Protein AF-A0A820NMC2-F1 (afdb_monomer_lite)

Foldseek 3Di:
DLVDPVVVVVLVVCLVPQDFPVNPPDPCPCVVPVCSVVVSVVVLVVSVVVLLVLLDQDPDPVRGDDLQRSLCSCPVSVVDAPVSLVSCCRRPCVPCVVSNCVSVVSNCVSHVVNVVSVD

pLDDT: mean 92.12, std 10.01, range [52.75, 98.38]

Secondary structure (DSSP, 8-state):
-TT-HHHHHHHHHHHHHSPPGGG---TTTTTTSTTHHHHHHHHHHHHHHHHHHHT-SBSSSSSB--HHHHHHHHHHTTSS-HHHHHHHHHHHHHHHHHHHHHHHHHHHHH-THHHHTT-

Organism: NCBI:txid433720

Radius of gyration: 15.62 Å; chains: 1; bounding box: 38×31×40 Å

InterPro domains:
  IPR052586 Activating signal cointegrator 1 complex subunit 2 [PTHR21494] (1-118)

Sequence (119 aa):
VAFNKDFHSMFDSYLRYAPRPQRTITPNTYSFVPNGKQLEENVSRLMFMCILRLST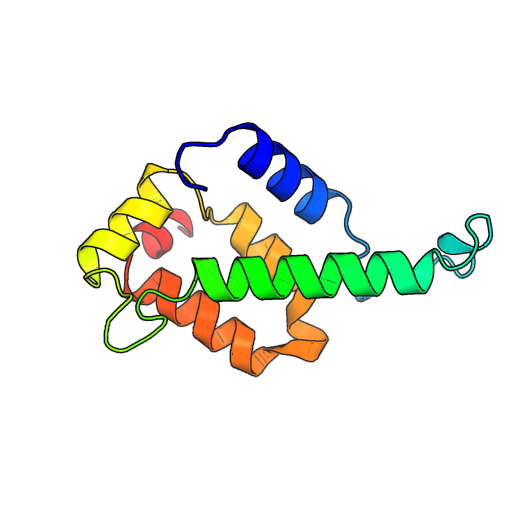YKESSENFFTPQGFGQVIYDNYIFDIPRLFDICSLYAINNKELLSKMIGNIFKQQEAYHNDLT

Structure (mmCIF, N/CA/C/O backbone):
data_AF-A0A820NMC2-F1
#
_entry.id   AF-A0A820NMC2-F1
#
loop_
_atom_site.group_PDB
_atom_site.id
_atom_site.type_symbol
_atom_site.label_atom_id
_atom_site.label_alt_id
_atom_site.label_comp_id
_atom_site.label_asym_id
_atom_site.label_entity_id
_atom_site.label_seq_id
_atom_site.pdbx_PDB_ins_code
_atom_site.Cartn_x
_atom_site.Cartn_y
_atom_site.Cartn_z
_atom_site.occupancy
_atom_site.B_iso_or_equiv
_atom_site.auth_seq_id
_atom_site.auth_comp_id
_atom_site.auth_asym_id
_atom_site.auth_atom_id
_atom_site.pdbx_PDB_model_num
ATOM 1 N N . VAL A 1 1 ? -12.570 -0.622 -6.233 1.00 83.00 1 VAL A N 1
ATOM 2 C CA . VAL A 1 1 ? -11.398 -1.435 -5.839 1.00 83.00 1 VAL A CA 1
ATOM 3 C C . VAL A 1 1 ? -11.863 -2.709 -5.153 1.00 83.00 1 VAL A C 1
ATOM 5 O O . VAL A 1 1 ? -11.714 -3.745 -5.772 1.00 83.00 1 VAL A O 1
ATOM 8 N N . ALA A 1 2 ? -12.557 -2.615 -4.012 1.00 85.50 2 ALA A N 1
ATOM 9 C CA . ALA A 1 2 ? -13.103 -3.753 -3.250 1.00 85.50 2 ALA A CA 1
ATOM 10 C C . ALA A 1 2 ? -13.780 -4.869 -4.074 1.00 85.50 2 ALA A C 1
ATOM 12 O O . ALA A 1 2 ? -13.522 -6.040 -3.852 1.00 85.50 2 ALA A O 1
ATOM 13 N N . PHE A 1 3 ? -14.612 -4.520 -5.057 1.00 89.50 3 PHE A N 1
ATOM 14 C CA . PHE A 1 3 ? -15.377 -5.512 -5.827 1.00 89.50 3 PHE A CA 1
ATOM 15 C C . PHE A 1 3 ? -14.762 -5.871 -7.190 1.00 89.50 3 PHE A C 1
ATOM 17 O O . PHE A 1 3 ? -15.364 -6.612 -7.964 1.00 89.50 3 PHE A O 1
ATOM 24 N N . ASN A 1 4 ? -13.594 -5.316 -7.533 1.00 94.31 4 ASN A N 1
ATOM 25 C CA . ASN A 1 4 ? -13.008 -5.465 -8.865 1.00 94.31 4 ASN A CA 1
ATOM 26 C C . ASN A 1 4 ? -11.890 -6.521 -8.856 1.00 94.31 4 ASN A C 1
ATOM 28 O O . ASN A 1 4 ? -10.772 -6.248 -8.426 1.00 94.31 4 ASN A O 1
ATOM 32 N N . LYS A 1 5 ? -12.181 -7.712 -9.388 1.00 93.06 5 LYS A N 1
ATOM 33 C CA . LYS A 1 5 ? -11.224 -8.831 -9.468 1.00 93.06 5 LYS A CA 1
ATOM 34 C C . LYS A 1 5 ? -10.012 -8.543 -10.359 1.00 93.06 5 LYS A C 1
ATOM 36 O O . LYS A 1 5 ? -8.912 -9.005 -10.053 1.00 93.06 5 LYS A O 1
ATOM 41 N N . ASP A 1 6 ? -10.191 -7.763 -11.421 1.00 95.94 6 ASP A N 1
ATOM 42 C CA . ASP A 1 6 ? -9.097 -7.387 -12.322 1.00 95.94 6 ASP A CA 1
ATOM 43 C C . ASP A 1 6 ? -8.100 -6.481 -11.602 1.00 95.94 6 ASP A C 1
ATOM 45 O O . ASP A 1 6 ? -6.892 -6.624 -11.779 1.00 95.94 6 ASP A O 1
ATOM 49 N N . PHE A 1 7 ? -8.589 -5.603 -10.718 1.00 94.75 7 PHE A N 1
ATOM 50 C CA . PHE A 1 7 ? -7.720 -4.803 -9.860 1.00 94.75 7 PHE A CA 1
ATOM 51 C C . PHE A 1 7 ? -6.875 -5.686 -8.941 1.00 94.75 7 PHE A C 1
ATOM 53 O O . PHE A 1 7 ? -5.667 -5.486 -8.880 1.00 94.75 7 PHE A O 1
ATOM 60 N N . HIS A 1 8 ? -7.477 -6.659 -8.249 1.00 94.50 8 HIS A N 1
ATOM 61 C CA . HIS A 1 8 ? -6.723 -7.557 -7.365 1.00 94.50 8 HIS A CA 1
ATOM 62 C C . HIS A 1 8 ? -5.662 -8.342 -8.138 1.00 94.50 8 HIS A C 1
ATOM 64 O O . HIS A 1 8 ? -4.503 -8.364 -7.738 1.00 94.50 8 HIS A O 1
ATOM 70 N N . SER A 1 9 ? -6.034 -8.884 -9.300 1.00 96.50 9 SER A N 1
ATOM 71 C CA . SER A 1 9 ? -5.114 -9.626 -10.169 1.00 96.50 9 SER A CA 1
ATOM 72 C C . SER A 1 9 ? -3.954 -8.750 -10.652 1.00 96.50 9 SER A C 1
ATOM 74 O O . SER A 1 9 ? -2.797 -9.169 -10.637 1.00 96.50 9 SER A O 1
ATOM 76 N N . MET A 1 10 ? -4.251 -7.509 -11.049 1.00 96.38 10 MET A N 1
ATOM 77 C CA . MET A 1 10 ? -3.242 -6.523 -11.433 1.00 96.38 10 MET A CA 1
ATOM 78 C C . MET A 1 10 ? -2.333 -6.174 -10.254 1.00 96.38 10 MET A C 1
ATOM 80 O O . MET A 1 10 ? -1.115 -6.122 -10.421 1.00 96.38 10 MET A O 1
ATOM 84 N N . PHE A 1 11 ? -2.906 -5.976 -9.067 1.00 97.12 11 PHE A N 1
ATOM 85 C CA . PHE A 1 11 ? -2.161 -5.592 -7.878 1.00 97.12 11 PHE A CA 1
ATOM 86 C C . PHE A 1 11 ? -1.195 -6.698 -7.442 1.00 97.12 11 PHE A C 1
ATOM 88 O O . PHE A 1 11 ? -0.012 -6.426 -7.242 1.00 97.12 11 PHE A O 1
ATOM 95 N N . ASP A 1 12 ? -1.660 -7.947 -7.410 1.00 96.31 12 ASP A N 1
ATOM 96 C CA . ASP A 1 12 ? -0.831 -9.120 -7.113 1.00 96.31 12 ASP A CA 1
ATOM 97 C C . ASP A 1 12 ? 0.268 -9.319 -8.157 1.00 96.31 12 ASP A C 1
ATOM 99 O O . ASP A 1 12 ? 1.433 -9.534 -7.817 1.00 96.31 12 ASP A O 1
ATOM 103 N N . SER A 1 13 ? -0.080 -9.197 -9.441 1.00 97.19 13 SER A N 1
ATOM 104 C CA . SER A 1 13 ? 0.895 -9.273 -10.529 1.00 97.19 13 SER A CA 1
ATOM 105 C C . SER A 1 13 ? 1.976 -8.203 -10.369 1.00 97.19 13 SER A C 1
ATOM 107 O O . SER A 1 13 ? 3.166 -8.498 -10.486 1.00 97.19 13 SER A O 1
ATOM 109 N N . TYR A 1 14 ? 1.590 -6.964 -10.066 1.00 97.00 14 TYR A N 1
ATOM 110 C CA . TYR A 1 14 ? 2.547 -5.886 -9.858 1.00 97.00 14 TYR A CA 1
ATOM 111 C C . TYR A 1 14 ? 3.474 -6.177 -8.669 1.00 97.00 14 TYR A C 1
ATOM 113 O O . TYR A 1 14 ? 4.690 -6.176 -8.838 1.00 97.00 14 TYR A O 1
ATOM 121 N N . LEU A 1 15 ? 2.928 -6.490 -7.490 1.00 96.44 15 LEU A N 1
ATOM 122 C CA . LEU A 1 15 ? 3.724 -6.730 -6.277 1.00 96.44 15 LEU A CA 1
ATOM 123 C C . LEU A 1 15 ? 4.696 -7.912 -6.414 1.00 96.44 15 LEU A C 1
ATOM 125 O O . LEU A 1 15 ? 5.805 -7.873 -5.865 1.00 96.44 15 LEU A O 1
ATOM 129 N N . ARG A 1 16 ? 4.303 -8.929 -7.189 1.00 94.38 16 ARG A N 1
ATOM 130 C CA . ARG A 1 16 ? 5.112 -10.119 -7.465 1.00 94.38 16 ARG A CA 1
ATOM 131 C C . ARG A 1 16 ? 6.257 -9.864 -8.443 1.00 94.38 16 ARG A C 1
ATOM 133 O O . ARG A 1 16 ? 7.345 -10.408 -8.253 1.00 94.38 16 ARG A O 1
ATOM 140 N N . TYR A 1 17 ? 6.009 -9.106 -9.511 1.00 92.38 17 TYR A N 1
ATOM 141 C CA . TYR A 1 17 ? 6.954 -8.971 -10.626 1.00 92.38 17 TYR A CA 1
ATOM 142 C C . TYR A 1 17 ? 7.716 -7.645 -10.652 1.00 92.38 17 TYR A C 1
ATOM 144 O O . TYR A 1 17 ? 8.705 -7.543 -11.382 1.00 92.38 17 TYR A O 1
ATOM 152 N N . ALA A 1 18 ? 7.307 -6.649 -9.860 1.00 92.06 18 ALA A N 1
ATOM 153 C CA . ALA A 1 18 ? 7.995 -5.369 -9.794 1.00 92.06 18 ALA A CA 1
ATOM 154 C C . ALA A 1 18 ? 9.478 -5.540 -9.395 1.00 92.06 18 ALA A C 1
ATOM 156 O O . ALA A 1 18 ? 9.820 -6.352 -8.523 1.00 92.06 18 ALA A O 1
ATOM 157 N N . PRO A 1 19 ? 10.391 -4.787 -10.028 1.00 88.19 19 PRO A N 1
ATOM 158 C CA . PRO A 1 19 ? 11.812 -4.847 -9.722 1.00 88.19 19 PRO A CA 1
ATOM 159 C C . PRO A 1 19 ? 12.067 -4.324 -8.303 1.00 88.19 19 PRO A C 1
ATOM 161 O O . PRO A 1 19 ? 11.795 -3.168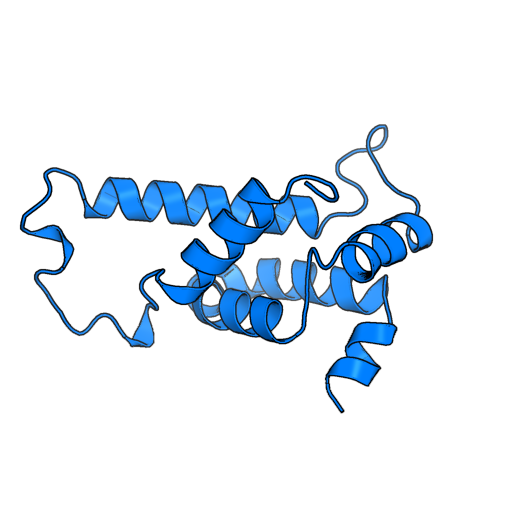 -7.987 1.00 88.19 19 PRO A O 1
ATOM 164 N N . ARG A 1 20 ? 12.621 -5.169 -7.427 1.00 86.94 20 ARG A N 1
ATOM 165 C CA . ARG A 1 20 ? 13.010 -4.734 -6.078 1.00 86.94 20 ARG A CA 1
ATOM 166 C C . ARG A 1 20 ? 14.374 -4.035 -6.119 1.00 86.94 20 ARG A C 1
ATOM 168 O O . ARG A 1 20 ? 15.291 -4.611 -6.712 1.00 86.94 20 ARG A O 1
ATOM 175 N N . PRO A 1 21 ? 14.566 -2.878 -5.453 1.00 77.56 21 PRO A N 1
ATOM 176 C CA . PRO A 1 21 ? 15.834 -2.141 -5.495 1.00 77.56 21 PRO A CA 1
ATOM 177 C C . PRO A 1 21 ? 17.060 -2.971 -5.082 1.00 77.56 21 PRO A C 1
ATOM 179 O O . PRO A 1 21 ? 18.141 -2.796 -5.632 1.00 77.56 21 PRO A O 1
ATOM 182 N N . GLN A 1 22 ? 16.887 -3.913 -4.149 1.00 70.25 22 GLN A N 1
ATOM 183 C CA . GLN A 1 22 ? 17.940 -4.808 -3.654 1.00 70.25 22 GLN A CA 1
ATOM 184 C C . GLN A 1 22 ? 18.325 -5.895 -4.672 1.00 70.25 22 GLN A C 1
ATOM 186 O O . GLN A 1 22 ? 19.375 -6.517 -4.549 1.00 70.25 22 GLN A O 1
ATOM 191 N N . ARG A 1 23 ? 17.460 -6.154 -5.662 1.00 68.31 23 ARG A N 1
ATOM 192 C CA . ARG A 1 23 ? 17.608 -7.219 -6.663 1.00 68.31 23 ARG A CA 1
ATOM 193 C C . ARG A 1 23 ? 18.072 -6.693 -8.022 1.00 68.31 23 ARG A C 1
ATOM 195 O O . ARG A 1 23 ? 18.259 -7.488 -8.941 1.00 68.31 23 ARG A O 1
ATOM 202 N N . THR A 1 24 ? 18.255 -5.380 -8.169 1.00 59.06 24 THR A N 1
ATOM 203 C CA . THR A 1 24 ? 18.671 -4.734 -9.422 1.00 59.06 24 THR A CA 1
ATOM 204 C C . THR A 1 24 ? 20.155 -4.993 -9.697 1.00 59.06 24 THR A C 1
ATOM 206 O O . THR A 1 24 ? 20.994 -4.108 -9.585 1.00 59.06 24 THR A O 1
ATOM 209 N N . ILE A 1 25 ? 20.487 -6.241 -10.034 1.00 52.75 25 ILE A N 1
ATOM 210 C CA . ILE A 1 25 ? 21.840 -6.685 -10.405 1.00 52.75 25 ILE A CA 1
ATOM 211 C C . ILE A 1 25 ? 21.976 -6.812 -11.934 1.00 52.75 25 ILE A C 1
ATOM 213 O O . ILE A 1 25 ? 23.073 -7.006 -12.442 1.00 52.75 25 ILE A O 1
ATOM 217 N N . THR A 1 26 ? 20.906 -6.642 -12.719 1.00 57.12 26 THR A N 1
ATOM 218 C CA . THR A 1 26 ? 20.987 -6.749 -14.185 1.00 57.12 26 THR A CA 1
ATOM 219 C C . THR A 1 26 ? 21.028 -5.373 -14.860 1.00 57.12 26 THR A C 1
ATOM 221 O O . THR A 1 26 ? 19.979 -4.751 -15.033 1.00 57.12 26 THR A O 1
ATOM 224 N N . PRO A 1 27 ? 22.206 -4.891 -15.309 1.00 55.78 27 PRO A N 1
ATOM 225 C CA . PRO A 1 27 ? 22.351 -3.586 -15.969 1.00 55.78 27 PRO A CA 1
ATOM 226 C C . PRO A 1 27 ? 21.574 -3.418 -17.293 1.00 55.78 27 PRO A C 1
ATOM 228 O O . PRO A 1 27 ? 21.551 -2.319 -17.832 1.00 55.78 27 PRO A O 1
ATOM 231 N N . ASN A 1 28 ? 20.887 -4.455 -17.793 1.00 60.06 28 ASN A N 1
ATOM 232 C CA . ASN A 1 28 ? 20.219 -4.469 -19.101 1.00 60.06 28 ASN A CA 1
ATOM 233 C C . ASN A 1 28 ? 18.714 -4.814 -19.076 1.00 60.06 28 ASN A C 1
ATOM 235 O O . ASN A 1 28 ? 18.148 -5.103 -20.124 1.00 60.06 28 ASN A O 1
ATOM 239 N N . THR A 1 29 ? 18.016 -4.781 -17.934 1.00 66.25 29 THR A N 1
ATOM 240 C CA . THR A 1 29 ? 16.587 -5.188 -17.891 1.00 66.25 29 THR A CA 1
ATOM 241 C C . THR A 1 29 ? 15.697 -4.399 -18.863 1.00 66.25 29 THR A C 1
ATOM 243 O O . THR A 1 29 ? 14.732 -4.938 -19.395 1.00 66.25 29 THR A O 1
ATOM 246 N N . TYR A 1 30 ? 16.046 -3.141 -19.146 1.00 70.00 30 TYR A N 1
ATOM 247 C CA . TYR A 1 30 ? 15.264 -2.252 -20.011 1.00 70.00 30 TYR A CA 1
ATOM 248 C C . TYR A 1 30 ? 15.944 -1.923 -21.344 1.00 70.00 30 TYR A C 1
ATOM 250 O O . TYR A 1 30 ? 15.428 -1.092 -22.085 1.00 70.00 30 TYR A O 1
ATOM 258 N N . SER A 1 31 ? 17.082 -2.547 -21.675 1.00 69.62 31 SER A N 1
ATOM 259 C CA . SER A 1 31 ? 17.870 -2.172 -22.864 1.00 69.62 31 SER A CA 1
ATOM 260 C C . SER A 1 31 ? 17.133 -2.407 -24.187 1.00 69.62 31 SER A C 1
ATOM 262 O O . SER A 1 31 ? 17.476 -1.798 -25.194 1.00 69.62 31 SER A O 1
ATOM 264 N N . PHE A 1 32 ? 16.118 -3.277 -24.187 1.00 75.19 32 PHE A N 1
ATOM 265 C CA . PHE A 1 32 ? 15.343 -3.651 -25.374 1.00 75.19 32 PHE A CA 1
ATOM 266 C C . PHE A 1 32 ? 14.060 -2.832 -25.568 1.00 75.19 32 PHE A C 1
ATOM 268 O O . PHE A 1 32 ? 13.416 -2.954 -26.607 1.00 75.19 32 PHE A O 1
ATOM 275 N N . VAL A 1 33 ? 13.676 -2.005 -24.588 1.00 81.62 33 VAL A N 1
ATOM 276 C CA . VAL A 1 33 ? 12.443 -1.209 -24.634 1.00 81.62 33 VAL A CA 1
ATOM 277 C C . VAL A 1 33 ? 12.808 0.274 -24.588 1.00 81.62 33 VAL A C 1
ATOM 279 O O . VAL A 1 33 ? 13.302 0.741 -23.555 1.00 81.62 33 VAL A O 1
ATOM 282 N N . PRO A 1 34 ? 12.550 1.047 -25.661 1.00 86.06 34 PRO A N 1
ATOM 283 C CA . PRO A 1 34 ? 12.715 2.495 -25.627 1.00 86.06 34 PRO A CA 1
ATOM 284 C C . PRO A 1 34 ? 11.944 3.090 -24.443 1.00 86.06 34 PRO A C 1
ATOM 286 O O . PRO A 1 34 ? 10.766 2.795 -24.254 1.00 86.06 34 PRO A O 1
ATOM 289 N N . ASN A 1 35 ? 12.612 3.906 -23.625 1.00 87.56 35 ASN A N 1
ATOM 290 C CA . ASN A 1 35 ? 12.049 4.517 -22.412 1.00 87.56 35 ASN A CA 1
ATOM 291 C C . ASN A 1 35 ? 11.540 3.520 -21.346 1.00 87.56 35 ASN A C 1
ATOM 293 O O . ASN A 1 35 ? 10.809 3.924 -20.442 1.00 87.56 35 ASN A O 1
ATOM 297 N N . GLY A 1 36 ? 11.940 2.242 -21.396 1.00 87.12 36 GLY A N 1
ATOM 298 C CA . GLY A 1 36 ? 11.437 1.201 -20.488 1.00 87.12 36 GLY A CA 1
ATOM 299 C C . GLY A 1 36 ? 11.620 1.537 -19.005 1.00 87.12 36 GLY A C 1
ATOM 300 O O . GLY A 1 36 ? 10.695 1.362 -18.217 1.00 87.12 36 GLY A O 1
ATOM 301 N N . LYS A 1 37 ? 12.769 2.121 -18.642 1.00 86.31 37 LYS A N 1
ATOM 302 C CA . LYS A 1 37 ? 13.031 2.594 -17.275 1.00 86.31 37 LYS A CA 1
ATOM 303 C C . LYS A 1 37 ? 12.042 3.683 -16.837 1.00 86.31 37 LYS A C 1
ATOM 30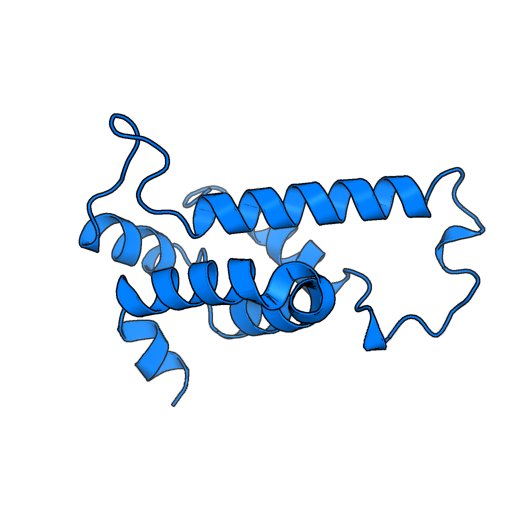5 O O . LYS A 1 37 ? 11.471 3.585 -15.761 1.00 86.31 37 LYS A O 1
ATOM 310 N N . GLN A 1 38 ? 11.808 4.694 -17.674 1.00 90.19 38 GLN A N 1
ATOM 311 C CA . GLN A 1 38 ? 10.897 5.796 -17.345 1.00 90.19 38 GLN A CA 1
ATOM 312 C C . GLN A 1 38 ? 9.446 5.311 -17.220 1.00 90.19 38 GLN A C 1
ATOM 314 O O . GLN A 1 38 ? 8.702 5.770 -16.354 1.00 90.19 38 GLN A O 1
ATOM 319 N N . LEU A 1 39 ? 9.030 4.381 -18.084 1.00 91.44 39 LEU A N 1
ATOM 320 C CA . LEU A 1 39 ? 7.708 3.763 -18.000 1.00 91.44 39 LEU A CA 1
ATOM 321 C C . LEU A 1 39 ? 7.547 2.971 -16.701 1.00 91.44 39 LEU A C 1
ATOM 323 O O . LEU A 1 39 ? 6.515 3.100 -16.045 1.00 91.44 39 LEU A O 1
ATOM 327 N N . GLU A 1 40 ? 8.561 2.203 -16.302 1.00 90.94 40 GLU A N 1
ATOM 328 C CA . GLU A 1 40 ? 8.528 1.466 -15.039 1.00 90.94 40 GLU A CA 1
ATOM 329 C C . GLU A 1 40 ? 8.485 2.404 -13.829 1.00 90.94 40 GLU A C 1
ATOM 331 O O . GLU A 1 40 ? 7.615 2.240 -12.977 1.00 90.94 40 GLU A O 1
ATOM 336 N N . GLU A 1 41 ? 9.318 3.447 -13.797 1.00 91.62 41 GLU A N 1
ATOM 337 C CA . GLU A 1 41 ? 9.286 4.473 -12.746 1.00 91.62 41 GLU A CA 1
ATOM 338 C C . GLU A 1 41 ? 7.900 5.133 -12.642 1.00 91.62 41 GLU A C 1
ATOM 340 O O . GLU A 1 41 ? 7.382 5.347 -11.542 1.00 91.62 41 GLU A O 1
ATOM 345 N N . ASN A 1 42 ? 7.253 5.405 -13.780 1.00 95.62 42 ASN A N 1
ATOM 346 C CA . ASN A 1 42 ? 5.901 5.959 -13.819 1.00 95.62 42 ASN A CA 1
ATOM 347 C C . ASN A 1 42 ? 4.857 4.992 -13.253 1.00 95.62 42 ASN A C 1
ATOM 349 O O . ASN A 1 42 ? 4.033 5.404 -12.434 1.00 95.62 42 ASN A O 1
ATOM 353 N N . VAL A 1 43 ? 4.890 3.719 -13.658 1.00 95.56 43 VAL A N 1
ATOM 354 C CA . VAL A 1 43 ? 3.989 2.687 -13.119 1.00 95.56 43 VAL A CA 1
ATOM 355 C C . VAL A 1 43 ? 4.217 2.526 -11.619 1.00 95.56 43 VAL A C 1
ATOM 357 O O . VAL A 1 43 ? 3.258 2.533 -10.852 1.00 95.56 43 VAL A O 1
ATOM 360 N N . SER A 1 44 ? 5.476 2.471 -11.187 1.00 95.56 44 SER A N 1
ATOM 361 C CA . SER A 1 44 ? 5.852 2.345 -9.782 1.00 95.56 44 SER A CA 1
ATOM 362 C C . SER A 1 44 ? 5.339 3.508 -8.939 1.00 95.56 44 SER A C 1
ATOM 364 O O . SER A 1 44 ? 4.729 3.295 -7.888 1.00 95.56 44 SER A O 1
ATOM 366 N N . ARG A 1 45 ? 5.470 4.741 -9.441 1.00 96.81 45 ARG A N 1
ATOM 367 C CA . ARG A 1 45 ? 4.915 5.935 -8.797 1.00 96.81 45 ARG A CA 1
ATOM 368 C C . ARG A 1 45 ? 3.391 5.876 -8.699 1.00 96.81 45 ARG A C 1
ATOM 370 O O . ARG A 1 45 ? 2.840 6.189 -7.646 1.00 96.81 45 ARG A O 1
ATOM 377 N N . LEU A 1 46 ? 2.702 5.506 -9.778 1.00 98.12 46 LEU A N 1
ATOM 378 C CA . LEU A 1 46 ? 1.238 5.421 -9.795 1.00 98.12 46 LEU A CA 1
ATOM 379 C C . LEU A 1 46 ? 0.723 4.339 -8.843 1.00 98.12 46 LEU A C 1
ATOM 381 O O . LEU A 1 46 ? -0.234 4.587 -8.108 1.00 98.12 46 LEU A O 1
ATOM 385 N N . MET A 1 47 ? 1.387 3.183 -8.796 1.00 97.75 47 MET A N 1
ATOM 386 C CA . MET A 1 47 ? 1.056 2.117 -7.854 1.00 97.75 47 MET A CA 1
ATOM 387 C C . MET A 1 47 ? 1.258 2.560 -6.410 1.00 97.75 47 MET A C 1
ATOM 389 O O . MET A 1 47 ? 0.352 2.384 -5.598 1.00 97.75 47 MET A O 1
ATOM 393 N N . PHE A 1 48 ? 2.368 3.231 -6.095 1.00 98.00 48 PHE A N 1
ATOM 394 C CA . PHE A 1 48 ? 2.582 3.783 -4.759 1.00 98.00 48 PHE A CA 1
ATOM 395 C C . PHE A 1 48 ? 1.485 4.781 -4.354 1.00 98.00 48 PHE A C 1
ATOM 397 O O . PHE A 1 48 ? 0.954 4.701 -3.248 1.00 98.00 48 PHE A O 1
ATOM 404 N N . MET A 1 49 ? 1.084 5.678 -5.260 1.00 98.19 49 MET A N 1
ATOM 405 C CA . MET A 1 49 ? -0.007 6.629 -5.004 1.00 98.19 49 MET A CA 1
ATOM 406 C C . MET A 1 49 ? -1.363 5.933 -4.825 1.00 98.19 49 MET A C 1
ATOM 408 O O . MET A 1 49 ? -2.169 6.356 -3.996 1.00 98.19 49 MET A O 1
ATOM 412 N N . CYS A 1 50 ? -1.614 4.847 -5.561 1.00 97.88 50 CYS A N 1
ATOM 413 C CA . CYS A 1 50 ? -2.804 4.023 -5.375 1.00 97.88 50 CYS A CA 1
ATOM 414 C C . CYS A 1 50 ? -2.824 3.388 -3.977 1.00 97.88 50 CYS A C 1
ATOM 416 O O . CYS A 1 50 ? -3.825 3.498 -3.271 1.00 97.88 50 CYS A O 1
ATOM 418 N N . ILE A 1 51 ? -1.704 2.807 -3.539 1.00 98.12 51 ILE A N 1
ATOM 419 C CA . ILE A 1 51 ? -1.562 2.211 -2.204 1.00 98.12 51 ILE A CA 1
ATOM 420 C C . ILE A 1 51 ? -1.730 3.277 -1.115 1.00 98.12 51 ILE A C 1
ATOM 422 O O . ILE A 1 51 ? -2.454 3.048 -0.147 1.00 98.12 51 ILE A O 1
ATOM 426 N N . LEU A 1 52 ? -1.119 4.456 -1.281 1.00 98.31 52 LEU A N 1
ATOM 427 C CA . LEU A 1 52 ? -1.283 5.589 -0.367 1.00 98.31 52 LEU A CA 1
ATOM 428 C C . LEU A 1 52 ? -2.762 5.927 -0.185 1.00 98.31 52 LEU A C 1
ATOM 430 O O . LEU A 1 52 ? -3.244 5.986 0.948 1.00 98.31 52 LEU A O 1
ATOM 434 N N . ARG A 1 53 ? -3.495 6.071 -1.290 1.00 97.75 53 ARG A N 1
ATOM 435 C CA . ARG A 1 53 ? -4.931 6.343 -1.257 1.00 97.75 53 ARG A CA 1
ATOM 436 C C . ARG A 1 53 ? -5.708 5.227 -0.552 1.00 97.75 53 ARG A C 1
ATOM 438 O O . ARG A 1 53 ? -6.487 5.511 0.347 1.00 97.75 53 ARG A O 1
ATOM 445 N N . LEU A 1 54 ? -5.438 3.964 -0.886 1.00 97.44 54 LEU A N 1
ATOM 446 C CA . LEU A 1 54 ? -6.085 2.803 -0.257 1.00 97.44 54 LEU A CA 1
ATOM 447 C C . LEU A 1 54 ? -5.771 2.662 1.235 1.00 97.44 54 LEU A C 1
ATOM 449 O O . LEU A 1 54 ? -6.560 2.084 1.971 1.00 97.44 54 LEU A O 1
ATOM 453 N N . SER A 1 55 ? -4.641 3.200 1.689 1.00 97.81 55 SER A N 1
ATOM 454 C CA . SER A 1 55 ? -4.261 3.236 3.103 1.00 97.81 55 SER A CA 1
ATOM 455 C C . SER A 1 55 ? -4.785 4.467 3.855 1.00 97.81 55 SER A C 1
ATOM 457 O O . SER A 1 55 ? -4.534 4.592 5.052 1.00 97.81 55 SER A O 1
ATOM 459 N N . THR A 1 56 ? -5.501 5.380 3.188 1.00 97.62 56 THR A N 1
ATOM 460 C CA . THR A 1 56 ? -5.948 6.662 3.751 1.00 97.62 56 THR A CA 1
ATOM 461 C C . THR A 1 56 ? -7.461 6.661 3.953 1.00 97.62 56 THR A C 1
ATOM 463 O O . THR A 1 56 ? -8.227 6.805 3.009 1.00 97.62 56 THR A O 1
ATOM 466 N N . TYR A 1 57 ? -7.912 6.558 5.205 1.00 97.00 57 TYR A N 1
ATOM 467 C CA . TYR A 1 57 ? -9.350 6.550 5.513 1.00 97.00 57 TYR A CA 1
ATOM 468 C C . TYR A 1 57 ? -10.015 7.932 5.387 1.00 97.00 57 TYR A C 1
ATOM 470 O O . TYR A 1 57 ? -11.234 8.015 5.282 1.00 97.00 57 TYR A O 1
ATOM 478 N N . LYS A 1 58 ? -9.232 9.019 5.403 1.00 96.88 58 LYS A N 1
ATOM 479 C CA . LYS A 1 58 ? -9.708 10.406 5.312 1.00 96.88 58 LYS A CA 1
ATOM 480 C C . LYS A 1 58 ? -8.922 11.165 4.247 1.00 96.88 58 LYS A C 1
ATOM 482 O O . LYS A 1 58 ? -7.873 11.731 4.541 1.00 96.88 58 LYS A O 1
ATOM 487 N N . GLU A 1 59 ? -9.425 11.152 3.015 1.00 94.88 59 GLU A N 1
ATOM 488 C CA . GLU A 1 59 ? -8.807 11.844 1.874 1.00 94.88 59 GLU A CA 1
ATOM 489 C C . GLU A 1 59 ? -9.057 13.361 1.940 1.00 94.88 59 GLU A C 1
ATOM 491 O O . GLU A 1 59 ? -8.183 14.155 1.597 1.00 94.88 59 GLU A O 1
ATOM 496 N N . SER A 1 60 ? -10.232 13.779 2.427 1.00 96.12 60 SER A N 1
ATOM 497 C CA . SER A 1 60 ? -10.559 15.180 2.718 1.00 96.12 60 SER A CA 1
ATOM 498 C C . SER A 1 60 ? -11.585 15.302 3.856 1.00 96.12 60 SER A C 1
ATOM 500 O O . SER A 1 60 ? -11.974 14.311 4.473 1.00 96.12 60 SER A O 1
ATOM 502 N N . SER A 1 61 ? -12.027 16.524 4.178 1.00 94.81 61 SER A N 1
ATOM 503 C CA . SER A 1 61 ? -13.130 16.757 5.128 1.00 94.81 61 SER A CA 1
ATOM 504 C C . SER A 1 61 ? -14.472 16.200 4.650 1.00 94.81 61 SER A C 1
ATOM 506 O O . SER A 1 61 ? -15.319 15.888 5.479 1.00 94.81 61 SER A O 1
ATOM 508 N N . GLU A 1 62 ? -14.651 16.077 3.337 1.00 97.06 62 GLU A N 1
ATOM 509 C CA . GLU A 1 62 ? -15.892 15.631 2.693 1.00 97.06 62 GLU A CA 1
ATOM 510 C C . GLU A 1 62 ? -15.799 14.180 2.203 1.00 97.06 62 GLU A C 1
ATOM 512 O O . GLU A 1 62 ? -16.811 13.496 2.111 1.00 97.06 62 GLU A O 1
ATOM 517 N N . ASN A 1 63 ? -14.585 13.690 1.929 1.00 96.56 63 ASN A N 1
ATOM 518 C CA . ASN A 1 63 ? -14.342 12.350 1.402 1.00 96.56 63 ASN A CA 1
ATOM 519 C C . ASN A 1 63 ? -13.562 11.523 2.423 1.00 96.56 63 ASN A C 1
ATOM 521 O O . ASN A 1 63 ? -12.330 11.588 2.499 1.00 96.56 63 ASN A O 1
ATOM 525 N N . PHE A 1 64 ? -14.291 10.762 3.233 1.00 97.19 64 PHE A N 1
ATOM 526 C CA . PHE A 1 64 ? -13.711 9.897 4.250 1.00 97.19 64 PHE A CA 1
ATOM 527 C C . PHE A 1 64 ? -14.615 8.707 4.561 1.00 97.19 64 PHE A C 1
ATOM 529 O O . PHE A 1 64 ? -15.830 8.747 4.382 1.00 97.19 64 PHE A O 1
ATOM 536 N N . PHE A 1 65 ? -13.999 7.656 5.077 1.00 96.62 65 PHE A N 1
ATOM 537 C CA . PHE A 1 65 ? -14.665 6.552 5.744 1.00 96.62 65 PHE A CA 1
ATOM 538 C C . PHE A 1 65 ? -14.646 6.787 7.252 1.00 96.62 65 PHE A C 1
ATOM 540 O O . PHE A 1 65 ? -13.732 7.416 7.789 1.00 96.62 65 PHE A O 1
ATOM 547 N N . THR A 1 66 ? -15.616 6.228 7.974 1.00 97.31 66 THR A N 1
ATOM 548 C CA . THR A 1 66 ? -15.425 6.059 9.417 1.00 97.31 66 THR A CA 1
ATOM 549 C C . THR A 1 66 ? -14.232 5.120 9.654 1.00 97.31 66 THR A C 1
ATOM 551 O O . THR A 1 66 ? -14.010 4.215 8.845 1.00 97.31 66 THR A O 1
ATOM 554 N N . PRO A 1 67 ? -13.461 5.290 10.744 1.00 96.44 67 PRO A N 1
ATOM 555 C CA . PRO A 1 67 ? -12.332 4.413 11.067 1.00 96.44 67 PRO A CA 1
ATOM 556 C C . PRO A 1 67 ? -12.667 2.913 10.988 1.00 96.44 67 PRO A C 1
ATOM 558 O O . PRO A 1 67 ? -11.979 2.154 10.310 1.00 96.44 67 PRO A O 1
ATOM 561 N N . GLN A 1 68 ? -13.790 2.511 11.591 1.00 96.75 68 GLN A N 1
ATOM 562 C CA . GLN A 1 68 ? -14.269 1.128 11.576 1.00 96.75 68 GLN A CA 1
ATOM 563 C C . GLN A 1 68 ? -14.686 0.660 10.175 1.00 96.75 68 GLN A C 1
ATOM 565 O O . GLN A 1 68 ? -14.323 -0.439 9.764 1.00 96.75 68 GLN A O 1
ATOM 570 N N . GLY A 1 69 ? -15.417 1.494 9.423 1.00 97.62 69 GLY A N 1
ATOM 571 C CA . GLY A 1 69 ? -15.842 1.151 8.065 1.00 97.62 69 GLY A CA 1
ATOM 572 C C . GLY A 1 69 ? -14.654 0.979 7.119 1.00 97.62 69 GLY A C 1
ATOM 573 O O . GLY A 1 69 ? -14.638 0.063 6.304 1.00 97.62 69 GLY A O 1
ATOM 574 N N . PHE A 1 70 ? -13.619 1.806 7.272 1.00 98.12 70 PHE A N 1
ATOM 575 C CA . PHE A 1 70 ? -12.363 1.640 6.547 1.00 98.12 70 PHE A CA 1
ATOM 576 C C . PHE A 1 70 ? -11.693 0.301 6.868 1.00 98.12 70 PHE A C 1
ATOM 578 O O . PHE A 1 70 ? -11.360 -0.438 5.943 1.00 98.12 70 PHE A O 1
ATOM 585 N N . GLY A 1 71 ? -11.539 -0.023 8.159 1.00 97.88 71 GLY A N 1
ATOM 586 C CA . GLY A 1 71 ? -10.927 -1.273 8.615 1.00 97.88 71 GLY A CA 1
ATOM 587 C C . GLY A 1 71 ? -11.634 -2.521 8.080 1.00 97.88 71 GLY A C 1
ATOM 588 O O . GLY A 1 71 ? -10.971 -3.451 7.622 1.00 97.88 71 GLY A O 1
ATOM 589 N N . GLN A 1 72 ? -12.970 -2.515 8.065 1.00 97.25 72 GLN A N 1
ATOM 590 C CA . GLN A 1 72 ? -13.780 -3.584 7.468 1.00 97.25 72 GLN A CA 1
ATOM 591 C C . GLN A 1 72 ? -13.564 -3.677 5.957 1.00 97.25 72 GLN A C 1
ATOM 593 O O . GLN A 1 72 ? -13.253 -4.745 5.440 1.00 97.25 72 GLN A O 1
ATOM 598 N N . VAL A 1 73 ? -13.643 -2.554 5.233 1.00 97.31 73 VAL A N 1
ATOM 599 C CA . VAL A 1 73 ? -13.488 -2.555 3.770 1.00 97.31 73 VAL A CA 1
ATOM 600 C C . VAL A 1 73 ? -12.133 -3.114 3.347 1.00 97.31 73 VAL A C 1
ATOM 602 O O . VAL A 1 73 ? -12.085 -3.921 2.418 1.00 97.31 73 VAL A O 1
ATOM 605 N N . ILE A 1 74 ? -11.040 -2.704 3.995 1.00 97.56 74 ILE A N 1
ATOM 606 C CA . ILE A 1 74 ? -9.707 -3.155 3.583 1.00 97.56 74 ILE A CA 1
ATOM 607 C C . ILE A 1 74 ? -9.442 -4.626 3.918 1.00 97.56 74 ILE A C 1
ATOM 609 O O . ILE A 1 74 ? -8.708 -5.269 3.170 1.00 97.56 74 ILE A O 1
ATOM 613 N N . TYR A 1 75 ? -10.034 -5.134 5.003 1.00 97.56 75 TYR A N 1
ATOM 614 C CA . TYR A 1 75 ? -9.844 -6.501 5.488 1.00 97.56 75 TYR A CA 1
ATOM 615 C C . TYR A 1 75 ? -10.755 -7.488 4.760 1.00 97.56 75 TYR A C 1
ATOM 617 O O . TYR A 1 75 ? -10.279 -8.392 4.082 1.00 97.56 75 TYR A O 1
ATOM 625 N N . ASP A 1 76 ? -12.067 -7.248 4.797 1.00 96.81 76 ASP A N 1
ATOM 626 C CA . ASP A 1 76 ? -13.081 -8.182 4.295 1.00 96.81 76 ASP A CA 1
ATOM 627 C C . ASP A 1 76 ? -13.019 -8.345 2.771 1.00 96.81 76 ASP A C 1
ATOM 629 O O . ASP A 1 76 ? -13.417 -9.371 2.224 1.00 96.81 76 ASP A O 1
ATOM 633 N N . ASN A 1 77 ? -12.505 -7.329 2.069 1.00 96.75 77 ASN A N 1
ATOM 634 C CA . ASN A 1 77 ? -12.320 -7.373 0.618 1.00 96.75 77 ASN A CA 1
ATOM 635 C C . ASN A 1 77 ? -10.885 -7.723 0.215 1.00 96.75 77 ASN A C 1
ATOM 637 O O . ASN A 1 77 ? -10.538 -7.551 -0.952 1.00 96.75 77 ASN A O 1
ATOM 641 N N . TYR A 1 78 ? -10.039 -8.167 1.152 1.00 95.56 78 TYR A N 1
ATOM 642 C CA . TYR A 1 78 ? -8.640 -8.512 0.896 1.00 95.56 78 TYR A CA 1
ATOM 643 C C . TYR A 1 78 ? -7.923 -7.418 0.102 1.00 95.56 78 TYR A C 1
ATOM 645 O O . TYR A 1 78 ? -7.239 -7.709 -0.878 1.00 95.56 78 TYR A O 1
ATOM 653 N N . ILE A 1 79 ? -8.130 -6.138 0.435 1.00 96.81 79 ILE A N 1
ATOM 654 C CA . ILE A 1 79 ? -7.382 -5.046 -0.208 1.00 96.81 79 ILE A CA 1
ATOM 655 C C . ILE A 1 79 ? -5.921 -5.153 0.220 1.00 96.81 79 ILE A C 1
ATOM 657 O O . ILE A 1 79 ? -5.020 -5.138 -0.624 1.00 96.81 79 ILE A O 1
ATOM 661 N N . PHE A 1 80 ? -5.716 -5.339 1.523 1.00 97.44 80 PHE A N 1
ATOM 662 C CA . PHE A 1 80 ? -4.433 -5.679 2.110 1.00 97.44 80 PHE A CA 1
ATOM 663 C C . PHE A 1 80 ? -4.510 -7.058 2.759 1.00 97.44 80 PHE A C 1
ATOM 665 O O . PHE A 1 80 ? -5.531 -7.449 3.310 1.00 97.44 80 PHE A O 1
ATOM 672 N N . ASP A 1 81 ? -3.400 -7.774 2.682 1.00 96.00 81 ASP A N 1
ATOM 673 C CA . ASP A 1 81 ? -3.092 -8.954 3.474 1.00 96.00 81 ASP A CA 1
ATOM 674 C C . ASP A 1 81 ? -1.620 -8.849 3.909 1.00 96.00 81 ASP A C 1
ATOM 676 O O . ASP A 1 81 ? -0.870 -7.982 3.435 1.00 96.00 81 ASP A O 1
ATOM 680 N N . ILE A 1 82 ? -1.195 -9.698 4.841 1.00 97.00 82 ILE A N 1
ATOM 681 C CA . ILE A 1 82 ? 0.180 -9.666 5.353 1.00 97.00 82 ILE A CA 1
ATOM 682 C C . ILE A 1 82 ? 1.231 -9.832 4.235 1.00 97.00 82 ILE A C 1
ATOM 684 O O . ILE A 1 82 ? 2.169 -9.025 4.196 1.00 97.00 82 ILE A O 1
ATOM 688 N N . PRO A 1 83 ? 1.093 -10.781 3.283 1.00 96.31 83 PRO A N 1
ATOM 689 C CA . PRO A 1 83 ? 2.017 -10.891 2.154 1.00 96.31 83 PRO A CA 1
ATOM 690 C C . PRO A 1 83 ? 2.151 -9.599 1.335 1.00 96.31 83 PRO A C 1
ATOM 692 O O . PRO A 1 83 ? 3.271 -9.130 1.112 1.00 96.31 83 PRO A O 1
ATOM 695 N N . ARG A 1 84 ? 1.037 -8.962 0.948 1.00 97.06 84 ARG A N 1
ATOM 696 C CA . ARG A 1 84 ? 1.054 -7.701 0.194 1.00 97.06 84 ARG A CA 1
ATOM 697 C C . ARG A 1 84 ? 1.719 -6.590 0.985 1.00 97.06 84 ARG A C 1
ATOM 699 O O . ARG A 1 84 ? 2.495 -5.827 0.415 1.00 97.06 84 ARG A O 1
ATOM 706 N N . LEU A 1 85 ? 1.465 -6.488 2.289 1.00 97.69 85 LEU A N 1
ATOM 707 C CA . LEU A 1 85 ? 2.094 -5.468 3.133 1.00 97.69 85 LEU A CA 1
ATOM 708 C C . LEU A 1 85 ? 3.622 -5.630 3.185 1.00 97.69 85 LEU A C 1
ATOM 710 O O . LEU A 1 85 ? 4.343 -4.627 3.114 1.00 97.69 85 LEU A O 1
ATOM 714 N N . PHE A 1 86 ? 4.137 -6.861 3.220 1.00 96.38 86 PHE A N 1
ATOM 715 C CA . PHE A 1 86 ? 5.578 -7.115 3.117 1.00 96.38 86 PHE A CA 1
ATOM 716 C C . PHE A 1 86 ? 6.142 -6.818 1.724 1.00 96.38 86 PHE A C 1
ATOM 718 O O . PHE A 1 86 ? 7.225 -6.228 1.602 1.00 96.38 86 PHE A O 1
ATOM 725 N N . ASP A 1 8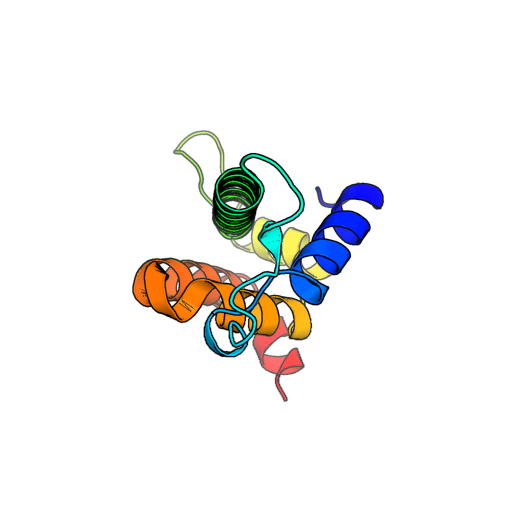7 ? 5.413 -7.156 0.664 1.00 96.88 87 ASP A N 1
ATOM 726 C CA . ASP A 1 87 ? 5.829 -6.827 -0.697 1.00 96.88 87 ASP A CA 1
ATOM 727 C C . ASP A 1 87 ? 5.888 -5.313 -0.923 1.00 96.88 87 ASP A C 1
ATOM 729 O O . ASP A 1 87 ? 6.869 -4.812 -1.475 1.00 96.88 87 ASP A O 1
ATOM 733 N N . ILE A 1 88 ? 4.906 -4.563 -0.421 1.00 97.44 88 ILE A N 1
ATOM 734 C CA . ILE A 1 88 ? 4.897 -3.096 -0.459 1.00 97.44 88 ILE A CA 1
ATOM 735 C C . ILE A 1 88 ? 6.097 -2.536 0.319 1.00 97.44 88 ILE A C 1
ATOM 737 O O . ILE A 1 88 ? 6.803 -1.661 -0.192 1.00 97.44 88 ILE A O 1
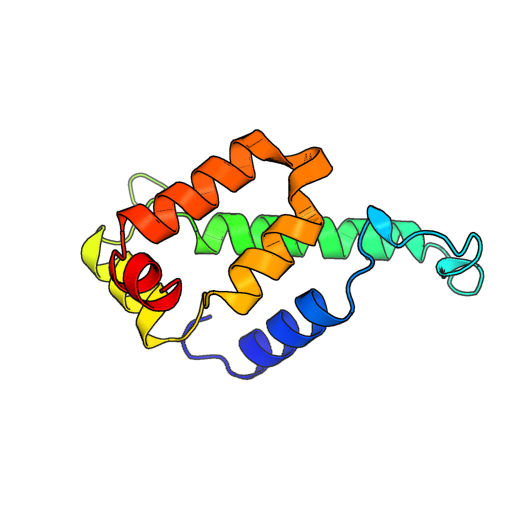ATOM 741 N N . CYS A 1 89 ? 6.371 -3.053 1.525 1.00 96.44 89 CYS A N 1
ATOM 742 C CA . CYS A 1 89 ? 7.558 -2.685 2.304 1.00 96.44 89 CYS A CA 1
ATOM 743 C C . CYS A 1 89 ? 8.842 -2.854 1.496 1.00 96.44 89 CYS A C 1
ATOM 745 O O . CYS A 1 89 ? 9.642 -1.926 1.387 1.00 96.44 89 CYS A O 1
ATOM 747 N N . SER A 1 90 ? 9.042 -4.029 0.908 1.00 94.88 90 SER A N 1
ATOM 748 C CA . SER A 1 90 ? 10.287 -4.325 0.201 1.00 94.88 90 SER A CA 1
ATOM 749 C C . SER A 1 90 ? 10.473 -3.504 -1.082 1.00 94.88 90 SER A C 1
ATOM 751 O O . SER A 1 90 ? 11.621 -3.226 -1.434 1.00 94.88 90 SER A O 1
ATOM 753 N N . LEU A 1 91 ? 9.390 -3.065 -1.742 1.00 95.19 91 LEU A N 1
ATOM 754 C CA . LEU A 1 91 ? 9.458 -2.157 -2.898 1.00 95.19 91 LEU A CA 1
ATOM 755 C C . LEU A 1 91 ? 9.786 -0.717 -2.500 1.00 95.19 91 LEU A C 1
ATOM 757 O O . LEU A 1 91 ? 10.634 -0.083 -3.127 1.00 95.19 91 LEU A O 1
ATOM 761 N N . TYR A 1 92 ? 9.117 -0.182 -1.475 1.00 96.19 92 TYR A N 1
ATOM 762 C CA . TYR A 1 92 ? 9.057 1.270 -1.275 1.00 96.19 92 TYR A CA 1
ATOM 763 C C . TYR A 1 92 ? 9.762 1.786 -0.018 1.00 96.19 92 TYR A C 1
ATOM 765 O O . TYR A 1 92 ? 9.965 2.999 0.091 1.00 96.19 92 TYR A O 1
ATOM 773 N N . ALA A 1 93 ? 10.178 0.922 0.915 1.00 94.19 93 ALA A N 1
ATOM 774 C CA . ALA A 1 93 ? 10.734 1.363 2.198 1.00 94.19 93 ALA A CA 1
ATOM 775 C C . ALA A 1 93 ? 12.048 2.149 2.075 1.00 94.19 93 ALA A C 1
ATOM 777 O O . ALA A 1 93 ? 12.301 3.009 2.912 1.00 94.19 93 ALA A O 1
ATOM 778 N N . ILE A 1 94 ? 12.872 1.895 1.052 1.00 91.00 94 ILE A N 1
ATOM 779 C CA . ILE A 1 94 ? 14.172 2.576 0.899 1.00 91.00 94 ILE A CA 1
ATOM 780 C C . ILE A 1 94 ? 13.982 4.078 0.653 1.00 91.00 94 ILE A C 1
ATOM 782 O O . ILE A 1 94 ? 14.643 4.890 1.291 1.00 91.00 94 ILE A O 1
ATOM 786 N N . ASN A 1 95 ? 13.049 4.445 -0.229 1.00 89.31 95 ASN A N 1
ATOM 787 C CA . ASN A 1 95 ? 12.866 5.836 -0.656 1.00 89.31 95 ASN A CA 1
ATOM 788 C C . ASN A 1 95 ? 11.707 6.545 0.060 1.00 89.31 95 ASN A C 1
ATOM 790 O O . ASN A 1 95 ? 11.691 7.768 0.121 1.00 89.31 95 ASN A O 1
ATOM 794 N N . ASN A 1 96 ? 10.737 5.801 0.607 1.00 94.69 96 ASN A N 1
ATOM 795 C CA . ASN A 1 96 ? 9.487 6.359 1.138 1.00 94.69 96 ASN A CA 1
ATOM 796 C C . ASN A 1 96 ? 9.211 5.947 2.591 1.00 94.69 96 ASN A C 1
ATOM 798 O O . ASN A 1 96 ? 8.051 5.907 2.999 1.00 94.69 96 ASN A O 1
ATOM 802 N N . LYS A 1 97 ? 10.251 5.621 3.374 1.00 95.56 97 LYS A N 1
ATOM 803 C CA . LYS A 1 97 ? 10.125 5.035 4.721 1.00 95.56 97 LYS A CA 1
ATOM 804 C C . LYS A 1 97 ? 9.094 5.738 5.602 1.00 95.56 97 LYS A C 1
ATOM 806 O O . LYS A 1 97 ? 8.205 5.083 6.127 1.00 95.56 97 LYS A O 1
ATOM 811 N N . GLU A 1 98 ? 9.207 7.056 5.765 1.00 97.12 98 GLU A N 1
ATOM 812 C CA . GLU A 1 98 ? 8.356 7.804 6.698 1.00 97.12 98 GLU A CA 1
ATOM 813 C C . GLU A 1 98 ? 6.876 7.741 6.301 1.00 97.12 98 GLU A C 1
ATOM 815 O O . GLU A 1 98 ? 6.017 7.429 7.126 1.00 97.12 98 GLU A O 1
ATOM 820 N N . LEU A 1 99 ? 6.577 8.003 5.025 1.00 97.62 99 LEU A N 1
ATOM 821 C CA . LEU A 1 99 ? 5.212 7.958 4.516 1.00 97.62 99 LEU A CA 1
ATOM 822 C C . LEU A 1 99 ? 4.662 6.529 4.558 1.00 97.62 99 LEU A C 1
ATOM 824 O O . LEU A 1 99 ? 3.546 6.321 5.022 1.00 97.62 99 LEU A O 1
ATOM 828 N N . LEU A 1 100 ? 5.467 5.541 4.169 1.00 98.00 100 LEU A N 1
ATOM 829 C CA . LEU A 1 100 ? 5.069 4.139 4.188 1.00 98.00 100 LEU A CA 1
ATOM 830 C C . LEU A 1 100 ? 4.787 3.634 5.609 1.00 98.00 100 LEU A C 1
ATOM 832 O O . LEU A 1 100 ? 3.802 2.933 5.826 1.00 98.00 100 LEU A O 1
ATOM 836 N N . SER A 1 101 ? 5.588 4.035 6.598 1.00 98.00 101 SER A N 1
ATOM 837 C CA . SER A 1 101 ? 5.315 3.725 8.004 1.00 98.00 101 SER A CA 1
ATOM 838 C C . SER A 1 101 ? 3.992 4.331 8.478 1.00 98.00 101 SER A C 1
ATOM 840 O O . SER A 1 101 ? 3.261 3.665 9.206 1.00 98.00 101 SER A O 1
ATOM 842 N N . LYS A 1 102 ? 3.637 5.549 8.039 1.00 97.88 102 LYS A N 1
ATOM 843 C CA . LYS A 1 102 ? 2.321 6.147 8.336 1.00 97.88 102 LYS A CA 1
ATOM 844 C C . LYS A 1 102 ? 1.182 5.367 7.675 1.00 97.88 102 LYS A C 1
ATOM 846 O O . LYS A 1 102 ? 0.169 5.128 8.324 1.00 97.88 102 LYS A O 1
ATOM 851 N N . MET A 1 103 ? 1.359 4.946 6.423 1.00 98.38 103 MET A N 1
ATOM 852 C CA . MET A 1 103 ? 0.376 4.150 5.678 1.00 98.38 103 MET A CA 1
ATOM 853 C C . MET A 1 103 ? 0.096 2.813 6.375 1.00 98.38 103 MET A C 1
ATOM 855 O O . MET A 1 103 ? -1.051 2.506 6.693 1.00 98.38 103 MET A O 1
ATOM 859 N N . ILE A 1 104 ? 1.149 2.048 6.676 1.00 98.00 104 ILE A N 1
ATOM 860 C CA . ILE A 1 104 ? 1.040 0.748 7.352 1.00 98.00 104 ILE A CA 1
ATOM 861 C C . ILE A 1 104 ? 0.507 0.931 8.771 1.00 98.00 104 ILE A C 1
ATOM 863 O O . ILE A 1 104 ? -0.420 0.236 9.173 1.00 98.00 104 ILE A O 1
ATOM 867 N N . GLY A 1 105 ? 1.026 1.912 9.511 1.00 97.56 105 GLY A N 1
ATOM 868 C CA . GLY A 1 105 ? 0.535 2.229 10.848 1.00 97.56 105 GLY A CA 1
ATOM 869 C C . GLY A 1 105 ? -0.957 2.563 10.855 1.00 97.56 105 GLY A C 1
ATOM 870 O O . GLY A 1 105 ? -1.668 2.130 11.755 1.00 97.56 105 GLY A O 1
ATOM 871 N N . ASN A 1 106 ? -1.461 3.271 9.839 1.00 97.44 106 ASN A N 1
ATOM 872 C CA . ASN A 1 106 ? -2.892 3.527 9.722 1.00 97.44 106 ASN A CA 1
ATOM 873 C C . ASN A 1 106 ? -3.689 2.242 9.444 1.00 97.44 106 ASN A C 1
ATOM 875 O O . ASN A 1 106 ? -4.722 2.046 10.072 1.00 97.44 106 ASN A O 1
ATOM 879 N N . ILE A 1 107 ? -3.208 1.351 8.571 1.00 98.12 107 ILE A N 1
ATOM 880 C CA . ILE A 1 107 ? -3.860 0.059 8.288 1.00 98.12 107 ILE A CA 1
ATOM 881 C C . ILE A 1 107 ? -4.017 -0.770 9.571 1.00 98.12 107 ILE A C 1
ATOM 883 O O . ILE A 1 107 ? -5.136 -1.139 9.916 1.00 98.12 107 ILE A O 1
ATOM 887 N N . PHE A 1 108 ? -2.928 -0.983 10.314 1.00 97.94 108 PHE A N 1
ATOM 888 C CA . PHE A 1 108 ? -2.950 -1.754 11.564 1.00 97.94 108 PHE A CA 1
ATOM 889 C C . PHE A 1 108 ? -3.769 -1.072 12.663 1.00 97.94 108 PHE A C 1
ATOM 891 O O . PHE A 1 108 ? -4.481 -1.733 13.409 1.00 97.94 108 PHE A O 1
ATOM 898 N N . LYS A 1 109 ? -3.721 0.263 12.741 1.00 97.38 109 LYS A N 1
ATOM 899 C CA . LYS A 1 109 ? -4.502 1.016 13.728 1.00 97.38 109 LYS A CA 1
ATOM 900 C C . LYS A 1 109 ? -6.008 0.897 13.502 1.00 97.38 109 LYS A C 1
ATOM 902 O O . LYS A 1 109 ? -6.752 0.867 14.473 1.00 97.38 109 LYS A O 1
ATOM 907 N N . GLN A 1 110 ? -6.461 0.911 12.247 1.00 97.81 110 GLN A N 1
ATOM 908 C CA . GLN A 1 110 ? -7.896 0.837 11.947 1.00 97.81 110 GLN A CA 1
ATOM 909 C C . GLN A 1 110 ? -8.424 -0.598 11.849 1.00 97.81 110 GLN A C 1
ATOM 911 O O . GLN A 1 110 ? -9.637 -0.791 11.824 1.00 97.81 110 GLN A O 1
ATOM 916 N N . GLN A 1 111 ? -7.539 -1.592 11.780 1.00 97.69 111 GLN A N 1
ATOM 917 C CA . GLN A 1 111 ? -7.900 -3.001 11.727 1.00 97.69 111 GLN A CA 1
ATOM 918 C C . GLN A 1 111 ? -6.895 -3.836 12.525 1.00 97.69 111 GLN A C 1
ATOM 920 O O . GLN A 1 111 ? -5.840 -4.225 12.022 1.00 97.69 111 GLN A O 1
ATOM 925 N N . GLU A 1 112 ? -7.252 -4.140 13.771 1.00 95.81 112 GLU A N 1
ATOM 926 C CA . GLU A 1 112 ? -6.396 -4.898 14.686 1.00 95.81 112 GLU A CA 1
ATOM 927 C C . GLU A 1 112 ? -6.229 -6.367 14.270 1.00 95.81 112 GLU A C 1
ATOM 929 O O . GLU A 1 112 ? -5.237 -6.984 14.648 1.00 95.81 112 GLU A O 1
ATOM 934 N N . ALA A 1 113 ? -7.131 -6.929 13.453 1.00 97.00 113 ALA A N 1
ATOM 935 C CA . ALA A 1 113 ? -7.034 -8.320 13.000 1.00 97.00 113 ALA A CA 1
ATOM 936 C C . ALA A 1 113 ? -5.724 -8.621 12.249 1.00 97.00 113 ALA A C 1
ATOM 938 O O . ALA A 1 113 ? -5.202 -9.726 12.362 1.00 97.00 113 ALA A O 1
ATOM 939 N N . TYR A 1 114 ? -5.117 -7.626 11.591 1.00 97.69 114 TYR A N 1
ATOM 940 C CA . TYR A 1 114 ? -3.801 -7.794 10.968 1.00 97.69 114 TYR A CA 1
ATOM 941 C C . TYR A 1 114 ? -2.686 -8.109 11.979 1.00 97.69 114 TYR A C 1
ATOM 943 O O . TYR A 1 114 ? -1.681 -8.705 11.605 1.00 97.69 114 TYR A O 1
ATOM 951 N N . HIS A 1 115 ? -2.824 -7.732 13.257 1.00 95.88 115 HIS A N 1
ATOM 952 C CA . HIS A 1 115 ? -1.880 -8.168 14.291 1.00 95.88 115 HIS A CA 1
ATOM 953 C C . HIS A 1 115 ? -1.985 -9.669 14.561 1.00 95.88 115 HIS A C 1
ATOM 95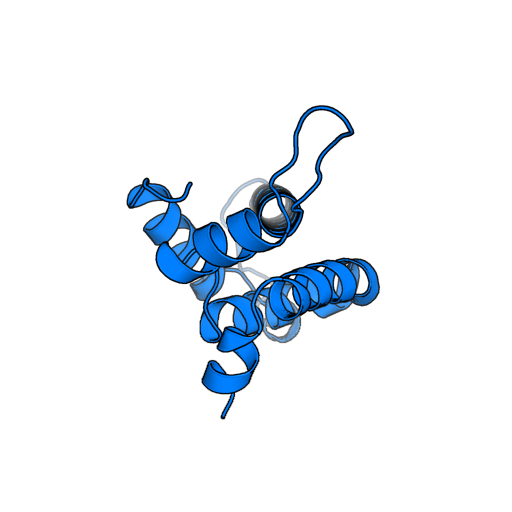5 O O . HIS A 1 115 ? -0.957 -10.304 14.779 1.00 95.88 115 HIS A O 1
ATOM 961 N N . ASN A 1 116 ? -3.196 -10.225 14.505 1.00 95.19 116 ASN A N 1
ATOM 962 C CA . ASN A 1 116 ? -3.418 -11.660 14.666 1.00 95.19 116 ASN A CA 1
ATOM 963 C C . ASN A 1 116 ? -2.932 -12.434 13.435 1.00 95.19 116 ASN A C 1
ATOM 965 O O . ASN A 1 116 ? -2.385 -13.517 13.579 1.00 95.19 116 ASN A O 1
ATOM 969 N N . ASP A 1 117 ? -3.060 -11.864 12.234 1.00 95.44 117 ASP A N 1
ATOM 970 C CA . ASP A 1 117 ? -2.574 -12.498 11.000 1.00 95.44 117 ASP A CA 1
ATOM 971 C C . ASP A 1 117 ? -1.033 -12.579 10.920 1.00 95.44 117 ASP A C 1
ATOM 973 O O . ASP A 1 117 ? -0.489 -13.302 10.084 1.00 95.44 117 ASP A O 1
ATOM 977 N N . LEU A 1 118 ? -0.313 -11.817 11.754 1.00 91.31 118 LEU A N 1
ATOM 978 C CA . LEU A 1 118 ? 1.152 -11.860 11.852 1.00 91.31 118 LEU A CA 1
ATOM 979 C C . LEU A 1 118 ? 1.679 -12.972 12.772 1.00 91.31 118 LEU A C 1
ATOM 981 O O . LEU A 1 118 ? 2.881 -13.249 12.728 1.00 91.31 118 LEU A O 1
ATOM 985 N N . THR A 1 119 ? 0.828 -13.546 13.625 1.00 81.69 119 THR A N 1
ATOM 986 C CA . THR A 1 119 ? 1.192 -14.538 14.654 1.00 81.69 119 THR A CA 1
ATOM 987 C C . THR A 1 119 ? 0.722 -15.931 14.286 1.00 81.69 119 THR A C 1
ATOM 989 O O . THR A 1 119 ? 1.537 -16.868 14.432 1.00 81.69 119 THR A O 1
#